Protein AF-A0A7J2JNR1-F1 (afdb_monomer_lite)

Structure (mmCIF, N/CA/C/O backbone):
data_AF-A0A7J2JNR1-F1
#
_entry.id   AF-A0A7J2JNR1-F1
#
loop_
_atom_site.group_PDB
_atom_site.id
_atom_site.type_symbol
_atom_site.label_atom_id
_atom_site.label_alt_id
_atom_site.label_comp_id
_atom_site.label_asym_id
_atom_site.label_entity_id
_atom_site.label_seq_id
_atom_site.pdbx_PDB_ins_code
_atom_site.Cartn_x
_atom_site.Cartn_y
_atom_site.Cartn_z
_atom_site.occupancy
_atom_site.B_iso_or_equiv
_atom_site.auth_seq_id
_atom_site.auth_comp_id
_atom_site.auth_asym_id
_atom_site.auth_atom_id
_atom_site.pdbx_PDB_model_num
ATOM 1 N N . MET A 1 1 ? 13.194 2.015 -17.184 1.00 61.53 1 MET A N 1
ATOM 2 C CA . MET A 1 1 ? 13.309 1.007 -16.117 1.00 61.53 1 MET A CA 1
ATOM 3 C C . MET A 1 1 ? 13.509 -0.315 -16.823 1.00 61.53 1 MET A C 1
ATOM 5 O O . MET A 1 1 ? 12.753 -0.567 -17.753 1.00 61.53 1 MET A O 1
ATOM 9 N N . ASP A 1 2 ? 14.577 -1.053 -16.532 1.00 78.88 2 ASP A N 1
ATOM 10 C CA . ASP A 1 2 ? 14.651 -2.448 -16.978 1.00 78.88 2 ASP A CA 1
ATOM 11 C C . ASP A 1 2 ? 13.823 -3.333 -16.027 1.00 78.88 2 ASP A C 1
ATOM 13 O O . ASP A 1 2 ? 13.365 -2.868 -14.978 1.00 78.88 2 ASP A O 1
ATOM 17 N N . LEU A 1 3 ? 13.562 -4.573 -16.440 1.00 82.25 3 LEU A N 1
ATOM 18 C CA . LEU A 1 3 ? 12.714 -5.510 -15.705 1.00 82.25 3 LEU A CA 1
ATOM 19 C C . LEU A 1 3 ? 13.292 -5.860 -14.319 1.00 82.25 3 LEU A C 1
ATOM 21 O O . LEU A 1 3 ? 12.541 -5.996 -13.356 1.00 82.25 3 LEU A O 1
ATOM 25 N N . GLU A 1 4 ? 14.619 -5.931 -14.205 1.00 88.12 4 GLU A N 1
ATOM 26 C CA . GLU A 1 4 ? 15.341 -6.225 -12.959 1.00 88.12 4 GLU A CA 1
ATOM 27 C C . GLU A 1 4 ? 15.133 -5.128 -11.910 1.00 88.12 4 GLU A C 1
ATOM 29 O O . GLU A 1 4 ? 14.788 -5.404 -10.761 1.00 88.12 4 GLU A O 1
ATOM 34 N N . ALA A 1 5 ? 15.248 -3.860 -12.314 1.00 89.25 5 ALA A N 1
ATOM 35 C CA . ALA A 1 5 ? 15.002 -2.725 -11.432 1.00 89.25 5 ALA A CA 1
ATOM 36 C C . ALA A 1 5 ? 13.563 -2.716 -10.891 1.00 89.25 5 ALA A C 1
ATOM 38 O O . ALA A 1 5 ? 13.325 -2.321 -9.750 1.00 89.25 5 ALA A O 1
ATOM 39 N N . MET A 1 6 ? 12.597 -3.166 -11.694 1.00 87.81 6 MET A N 1
ATOM 40 C CA . MET A 1 6 ? 11.203 -3.270 -11.273 1.00 87.81 6 MET A CA 1
ATOM 41 C C . MET A 1 6 ? 10.980 -4.421 -10.285 1.00 87.81 6 MET A C 1
ATOM 43 O O . MET A 1 6 ? 10.263 -4.237 -9.303 1.00 87.81 6 MET A O 1
ATOM 47 N N . PHE A 1 7 ? 11.604 -5.582 -10.503 1.00 91.38 7 PHE A N 1
ATOM 48 C CA . PHE A 1 7 ? 11.543 -6.689 -9.547 1.00 91.38 7 PHE A CA 1
ATOM 49 C C . PHE A 1 7 ? 12.172 -6.319 -8.204 1.00 91.38 7 PHE A C 1
ATOM 51 O O . PHE A 1 7 ? 11.536 -6.530 -7.173 1.00 91.38 7 PHE A O 1
ATOM 58 N N . SER A 1 8 ? 13.352 -5.690 -8.216 1.00 95.12 8 SER A N 1
ATOM 59 C CA . SER A 1 8 ? 13.995 -5.188 -6.996 1.00 95.12 8 SER A CA 1
ATOM 60 C C . SER A 1 8 ? 13.093 -4.198 -6.258 1.00 95.12 8 SER A C 1
ATOM 62 O O . SER A 1 8 ? 12.932 -4.305 -5.048 1.00 95.12 8 SER A O 1
ATOM 64 N N . LEU A 1 9 ? 12.436 -3.278 -6.977 1.00 93.44 9 LEU A N 1
ATOM 65 C CA . LEU A 1 9 ? 11.503 -2.325 -6.372 1.00 93.44 9 LEU A CA 1
ATOM 66 C C . LEU A 1 9 ? 10.315 -3.026 -5.694 1.00 93.44 9 LEU A C 1
ATOM 68 O O . LEU A 1 9 ? 9.947 -2.667 -4.576 1.00 93.44 9 LEU A O 1
ATOM 72 N N . ILE A 1 10 ? 9.706 -4.011 -6.362 1.00 94.38 10 ILE A N 1
ATOM 73 C CA . ILE A 1 10 ? 8.586 -4.786 -5.806 1.00 94.38 10 ILE A CA 1
ATOM 74 C C . ILE A 1 10 ? 9.036 -5.556 -4.561 1.00 94.38 10 ILE A C 1
ATOM 76 O O . ILE A 1 10 ? 8.320 -5.575 -3.558 1.00 94.38 10 ILE A O 1
ATOM 80 N N . GLU A 1 11 ? 10.211 -6.184 -4.612 1.00 96.94 11 GLU A N 1
ATOM 81 C CA . GLU A 1 11 ? 10.769 -6.937 -3.491 1.00 96.94 11 GLU A CA 1
ATOM 82 C C . GLU A 1 11 ? 11.036 -6.028 -2.285 1.00 96.94 11 GLU A C 1
ATOM 84 O O . GLU A 1 11 ? 10.598 -6.331 -1.172 1.00 96.94 11 GLU A O 1
ATOM 89 N N . ASP A 1 12 ? 11.687 -4.886 -2.504 1.00 97.31 12 ASP A N 1
ATOM 90 C CA . ASP A 1 12 ? 11.992 -3.915 -1.453 1.00 97.31 12 ASP A CA 1
ATOM 91 C C . ASP A 1 12 ? 10.714 -3.354 -0.819 1.00 97.31 12 ASP A C 1
ATOM 93 O O . ASP A 1 12 ? 10.603 -3.250 0.408 1.00 97.31 12 ASP A O 1
ATOM 97 N N . ASN A 1 13 ? 9.708 -3.050 -1.641 1.00 96.31 13 ASN A N 1
ATOM 98 C CA . ASN A 1 13 ? 8.399 -2.619 -1.164 1.00 96.31 13 ASN A CA 1
ATOM 99 C C . ASN A 1 13 ? 7.721 -3.692 -0.311 1.00 96.31 13 ASN A C 1
ATOM 101 O O . ASN A 1 13 ? 7.265 -3.389 0.797 1.00 96.31 13 ASN A O 1
ATOM 105 N N . ALA A 1 14 ? 7.705 -4.942 -0.780 1.00 95.88 14 ALA A N 1
ATOM 106 C CA . ALA A 1 14 ? 7.107 -6.052 -0.051 1.00 95.88 14 ALA A CA 1
ATOM 107 C C . ALA A 1 14 ? 7.801 -6.280 1.298 1.00 95.88 14 ALA A C 1
ATOM 109 O O . ALA A 1 14 ? 7.124 -6.481 2.306 1.00 95.88 14 ALA A O 1
ATOM 110 N N . ARG A 1 15 ? 9.135 -6.173 1.348 1.00 96.75 15 ARG A N 1
ATOM 111 C CA . ARG A 1 15 ? 9.917 -6.272 2.592 1.00 96.75 15 ARG A CA 1
ATOM 112 C C . ARG A 1 15 ? 9.607 -5.145 3.577 1.00 96.75 15 ARG A C 1
ATOM 114 O O . ARG A 1 15 ? 9.569 -5.390 4.779 1.00 96.75 15 ARG A O 1
ATOM 121 N N . ARG A 1 16 ? 9.410 -3.920 3.085 1.00 95.81 16 ARG A N 1
ATOM 122 C CA . ARG A 1 16 ? 9.218 -2.725 3.922 1.00 95.81 16 ARG A CA 1
ATOM 123 C C . ARG A 1 16 ? 7.781 -2.542 4.405 1.00 95.81 16 ARG A C 1
ATOM 125 O O . ARG A 1 16 ? 7.574 -2.099 5.527 1.00 95.81 16 ARG A O 1
ATOM 132 N N . THR A 1 17 ? 6.806 -2.854 3.557 1.00 94.19 17 THR A N 1
ATOM 133 C CA . THR A 1 17 ? 5.397 -2.456 3.746 1.00 94.19 17 THR A CA 1
ATOM 134 C C . THR A 1 17 ? 4.413 -3.621 3.677 1.00 94.19 17 THR A C 1
ATOM 136 O O . THR A 1 17 ? 3.202 -3.415 3.727 1.00 94.19 17 THR A O 1
ATOM 139 N N . TRP A 1 18 ? 4.913 -4.854 3.541 1.00 92.50 18 TRP A N 1
ATOM 140 C CA . TRP A 1 18 ? 4.097 -6.065 3.397 1.00 92.50 18 TRP A CA 1
ATOM 141 C C . TRP A 1 18 ? 3.152 -6.049 2.188 1.00 92.50 18 TRP A C 1
ATOM 143 O O . TRP A 1 18 ? 2.200 -6.824 2.122 1.00 92.50 18 TRP A O 1
ATOM 153 N N . ASN A 1 19 ? 3.427 -5.193 1.202 1.00 93.94 19 ASN A N 1
ATOM 154 C CA . ASN A 1 19 ? 2.717 -5.151 -0.067 1.00 93.94 19 ASN A CA 1
ATOM 155 C C . ASN A 1 19 ? 3.660 -4.741 -1.215 1.00 93.94 19 ASN A C 1
ATOM 157 O O . ASN A 1 19 ? 4.639 -4.031 -0.985 1.00 93.94 19 ASN A O 1
ATOM 161 N N . PRO A 1 20 ? 3.383 -5.167 -2.461 1.00 94.12 20 PRO A N 1
ATOM 162 C CA . PRO A 1 20 ? 4.299 -4.964 -3.587 1.00 94.12 20 PRO A CA 1
ATOM 163 C C . PRO A 1 20 ? 4.371 -3.509 -4.073 1.00 94.12 20 PRO A C 1
ATOM 165 O O . PRO A 1 20 ? 5.275 -3.156 -4.830 1.00 94.12 20 PRO A O 1
ATOM 168 N N . LEU A 1 21 ? 3.421 -2.663 -3.663 1.00 94.62 21 LEU A N 1
ATOM 169 C CA . LEU A 1 21 ? 3.286 -1.291 -4.157 1.00 94.62 21 LEU A CA 1
ATOM 170 C C . LEU A 1 21 ? 3.910 -0.250 -3.221 1.00 94.62 21 LEU A C 1
ATOM 172 O O . LEU A 1 21 ? 3.994 0.918 -3.588 1.00 94.62 21 LEU A O 1
ATOM 176 N N . GLY A 1 22 ? 4.380 -0.656 -2.038 1.00 94.19 22 GLY A N 1
ATOM 177 C CA . GLY A 1 22 ? 5.020 0.257 -1.093 1.00 94.19 22 GLY A CA 1
ATOM 178 C C . GLY A 1 22 ? 4.034 1.130 -0.317 1.00 94.19 22 GLY A C 1
ATOM 179 O O . GLY A 1 22 ? 4.448 2.166 0.201 1.00 94.19 22 GLY A O 1
ATOM 180 N N . VAL A 1 23 ? 2.753 0.744 -0.264 1.00 94.56 23 VAL A N 1
ATOM 181 C CA . VAL A 1 23 ? 1.683 1.490 0.416 1.00 94.56 23 VAL A CA 1
ATOM 182 C C . VAL A 1 23 ? 1.835 1.345 1.929 1.00 94.56 23 VAL A C 1
ATOM 184 O O . VAL A 1 23 ? 1.932 0.236 2.442 1.00 94.56 23 VAL A O 1
ATOM 187 N N . GLU A 1 24 ? 1.857 2.453 2.661 1.00 93.19 24 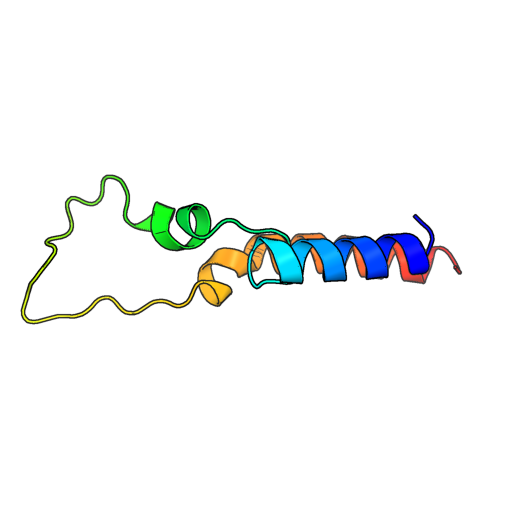GLU A N 1
ATOM 188 C CA . GLU A 1 24 ? 1.967 2.424 4.121 1.00 93.19 24 GLU A CA 1
ATOM 189 C C . GLU A 1 24 ? 0.637 2.008 4.765 1.00 93.19 24 GLU A C 1
ATOM 191 O O . GLU A 1 24 ? -0.438 2.395 4.303 1.00 93.19 24 GLU A O 1
ATOM 196 N N . GLU A 1 25 ? 0.687 1.305 5.900 1.00 90.06 25 GLU A N 1
ATOM 197 C CA . GLU A 1 25 ? -0.512 0.856 6.633 1.00 90.06 25 GLU A CA 1
ATOM 198 C C . GLU A 1 25 ? -1.476 2.013 6.946 1.00 90.06 25 GLU A C 1
ATOM 200 O O . GLU A 1 25 ? -2.696 1.871 6.856 1.00 90.06 25 GLU A O 1
ATOM 205 N N . LYS A 1 26 ? -0.932 3.200 7.241 1.00 91.69 26 LYS A N 1
ATOM 206 C CA . LYS A 1 26 ? -1.730 4.407 7.483 1.00 91.69 26 LYS A CA 1
ATOM 207 C C . LYS A 1 26 ? -2.615 4.770 6.285 1.00 91.69 26 LYS A C 1
ATOM 209 O O . LYS A 1 26 ? -3.748 5.199 6.473 1.00 91.69 26 LYS A O 1
ATOM 214 N N . GLN A 1 27 ? -2.138 4.586 5.056 1.00 92.19 27 GLN A N 1
ATOM 215 C CA . GLN A 1 27 ? -2.927 4.879 3.855 1.00 92.19 27 GLN A CA 1
ATOM 216 C C . GLN A 1 27 ? -4.109 3.907 3.716 1.00 92.19 27 GLN A C 1
ATOM 218 O O . GLN A 1 27 ? -5.182 4.305 3.270 1.00 92.19 27 GLN A O 1
ATOM 223 N N . CYS A 1 28 ? -3.961 2.664 4.188 1.00 92.12 28 CYS A N 1
ATOM 224 C CA . CYS A 1 28 ? -5.044 1.680 4.215 1.00 92.12 28 CYS A CA 1
ATOM 225 C C . CYS A 1 28 ? -6.200 2.074 5.158 1.00 92.12 28 CYS A C 1
ATOM 227 O O . CYS A 1 28 ? -7.326 1.613 4.970 1.00 92.12 28 CYS A O 1
ATOM 229 N N . SER A 1 29 ? -5.941 2.886 6.190 1.00 91.75 29 SER A N 1
ATOM 230 C CA . SER A 1 29 ? -6.917 3.267 7.225 1.00 91.75 29 SER A CA 1
ATOM 231 C C . SER A 1 29 ? -7.359 4.735 7.170 1.00 91.75 29 SER A C 1
ATOM 233 O O . SER A 1 29 ? -8.352 5.091 7.804 1.00 91.75 29 SER A O 1
ATOM 235 N N . GLN A 1 30 ? -6.703 5.568 6.353 1.00 92.75 30 GLN A N 1
ATOM 236 C CA . GLN A 1 30 ? -6.992 7.002 6.193 1.00 92.75 30 GLN A CA 1
ATOM 237 C C . GLN A 1 30 ? -8.444 7.330 5.837 1.00 92.75 30 GLN A C 1
ATOM 239 O O . GLN A 1 30 ? -8.938 8.395 6.192 1.00 92.75 30 GLN A O 1
ATOM 244 N N . TRP A 1 31 ? -9.153 6.416 5.175 1.00 91.69 31 TRP A N 1
ATOM 245 C CA . TRP A 1 31 ? -10.569 6.589 4.838 1.00 91.69 31 TRP A CA 1
ATOM 246 C C . TRP A 1 31 ? -11.461 6.852 6.065 1.00 91.69 31 TRP A C 1
ATOM 248 O O . TRP A 1 31 ? -12.534 7.432 5.920 1.00 91.69 31 TRP A O 1
ATOM 258 N N . ALA A 1 32 ? -11.041 6.415 7.257 1.00 92.00 32 ALA A N 1
ATOM 259 C CA . ALA A 1 32 ? -11.779 6.600 8.501 1.00 92.00 32 ALA A CA 1
ATOM 260 C C . ALA A 1 32 ? -11.523 7.967 9.165 1.00 92.00 32 ALA A C 1
ATOM 262 O O . ALA A 1 32 ? -12.272 8.367 10.063 1.00 92.00 32 ALA A O 1
ATOM 263 N N . GLU A 1 33 ? -10.473 8.687 8.756 1.00 92.62 33 GLU A N 1
ATOM 264 C CA . GLU A 1 33 ? -10.105 9.973 9.347 1.00 92.62 33 GLU A CA 1
ATOM 265 C C . GLU A 1 33 ? -11.233 11.005 9.141 1.00 92.62 33 GLU A C 1
ATOM 267 O O . GLU A 1 33 ? -11.770 11.173 8.049 1.00 92.62 33 GLU A O 1
ATOM 272 N N . GLY A 1 34 ? -11.626 11.698 10.214 1.00 95.06 34 GLY A N 1
ATOM 273 C CA . GLY A 1 34 ? -12.673 12.730 10.175 1.00 95.06 34 GLY A CA 1
ATOM 274 C C . GLY A 1 34 ? -14.120 12.219 10.196 1.00 95.06 34 GLY A C 1
ATOM 275 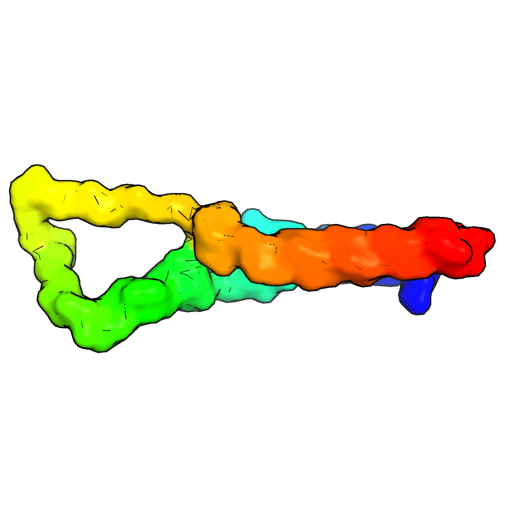O O . GLY A 1 34 ? -15.038 13.031 10.298 1.00 95.06 34 GLY A O 1
ATOM 276 N N . LEU A 1 35 ? -14.348 10.901 10.172 1.00 93.88 35 LEU A N 1
ATOM 277 C CA . LEU A 1 35 ? -15.697 10.318 10.222 1.00 93.88 35 LEU A CA 1
ATOM 278 C C . LEU A 1 35 ? -16.273 10.183 11.645 1.00 93.88 35 LEU A C 1
ATOM 280 O O . LEU A 1 35 ? -17.430 9.798 11.794 1.00 93.88 35 LEU A O 1
ATOM 284 N N . ASN A 1 36 ? -15.493 10.500 12.688 1.00 93.25 36 ASN A N 1
ATOM 285 C CA . ASN A 1 36 ? -15.875 10.352 14.103 1.00 93.25 36 ASN A CA 1
ATOM 286 C C . ASN A 1 36 ? -16.432 8.952 14.441 1.00 93.25 36 ASN A C 1
ATOM 288 O O . ASN A 1 36 ? -17.386 8.819 15.210 1.00 93.25 36 ASN A O 1
ATOM 292 N N . LEU A 1 37 ? -15.854 7.907 13.840 1.00 91.94 37 LEU A N 1
ATOM 293 C CA . LEU A 1 37 ? -16.279 6.526 14.061 1.00 91.94 37 LEU A CA 1
ATOM 294 C C . LEU A 1 37 ? -15.919 6.073 15.485 1.00 91.94 37 LEU A C 1
ATOM 296 O O . LEU A 1 37 ? -14.802 6.333 15.940 1.00 91.94 37 LEU A O 1
ATOM 300 N N . PRO A 1 38 ? -16.829 5.385 16.196 1.00 92.06 38 PRO A N 1
ATOM 301 C CA . PRO A 1 38 ? -16.530 4.858 17.518 1.00 92.06 38 PRO A CA 1
ATOM 302 C C . PRO A 1 38 ? -15.586 3.652 17.421 1.00 92.06 38 PRO A C 1
ATOM 304 O O . PRO A 1 38 ? -15.713 2.822 16.524 1.00 92.06 38 PRO A O 1
ATOM 307 N N . GLU A 1 39 ? -14.682 3.500 18.392 1.00 88.88 39 GLU A N 1
ATOM 308 C CA . GLU A 1 39 ? -13.783 2.333 18.469 1.00 88.88 39 GLU A CA 1
ATOM 309 C C . GLU A 1 39 ? -14.526 1.016 18.762 1.00 88.88 39 GLU A C 1
ATOM 311 O O . GLU A 1 39 ? -13.986 -0.070 18.553 1.00 88.88 39 GLU A O 1
ATOM 316 N N . LYS A 1 40 ? -15.752 1.099 19.297 1.00 94.31 40 LYS A N 1
ATOM 317 C CA . LYS A 1 40 ? -16.576 -0.045 19.711 1.00 94.31 40 LYS A CA 1
ATOM 318 C C . LYS A 1 40 ? -18.043 0.186 19.357 1.00 94.31 40 LYS A C 1
ATOM 320 O O . LYS A 1 4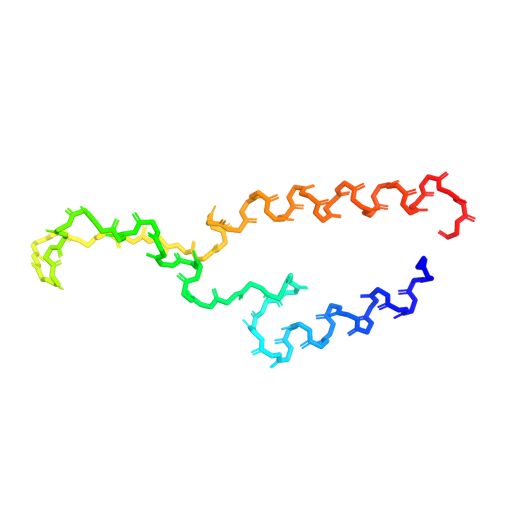0 ? -18.530 1.311 19.437 1.00 94.31 40 LYS A O 1
ATOM 325 N N . GLY A 1 41 ? -18.756 -0.891 19.047 1.00 94.38 41 GLY A N 1
ATOM 326 C CA . GLY A 1 41 ? -20.194 -0.882 18.791 1.00 94.38 41 GLY A CA 1
ATOM 327 C C . GLY A 1 41 ? -20.694 -2.257 18.361 1.00 94.38 41 GLY A C 1
ATOM 328 O O . GLY A 1 41 ? -19.911 -3.198 18.246 1.00 94.38 41 GLY A O 1
ATOM 329 N N . ASP A 1 42 ? -21.994 -2.357 18.098 1.00 96.94 42 ASP A N 1
ATOM 330 C CA . ASP A 1 42 ? -22.629 -3.611 17.663 1.00 96.94 42 ASP A CA 1
ATOM 331 C C . ASP A 1 42 ? -22.265 -3.991 16.217 1.00 96.94 42 ASP A C 1
ATOM 333 O O . ASP A 1 42 ? -22.440 -5.136 15.801 1.00 96.94 42 ASP A O 1
ATOM 337 N N . TYR A 1 43 ? -21.740 -3.030 15.451 1.00 93.75 43 TYR A N 1
ATOM 338 C CA . TYR A 1 43 ? -21.383 -3.186 14.046 1.00 93.75 43 TYR A CA 1
ATOM 339 C C . TYR A 1 43 ? -19.882 -2.987 13.841 1.00 93.75 43 TYR A C 1
ATOM 341 O O . TYR A 1 43 ? -19.315 -1.973 14.250 1.00 93.75 43 TYR A O 1
ATOM 349 N N . LEU A 1 44 ? -19.253 -3.943 13.155 1.00 90.75 44 LEU A N 1
ATOM 350 C CA . LEU A 1 44 ? -17.860 -3.866 12.728 1.00 90.75 44 LEU A CA 1
ATOM 351 C C . LEU A 1 44 ? -17.793 -3.394 11.274 1.00 90.75 44 LEU A C 1
ATOM 353 O O . LEU A 1 44 ? -18.293 -4.068 10.372 1.00 90.75 44 LEU A O 1
ATOM 357 N N . LEU A 1 45 ? -17.122 -2.268 11.038 1.00 88.62 45 LEU A N 1
ATOM 358 C CA . LEU A 1 45 ? -16.722 -1.868 9.693 1.00 88.62 45 LEU A CA 1
ATOM 359 C C . LEU A 1 45 ? -15.453 -2.632 9.321 1.00 88.62 45 LEU A C 1
ATOM 361 O O . LEU A 1 45 ? -14.366 -2.335 9.811 1.00 88.62 45 LEU A O 1
ATOM 365 N N . TYR A 1 46 ? -15.608 -3.645 8.475 1.00 86.19 46 TYR A N 1
ATOM 366 C CA . TYR A 1 46 ? -14.502 -4.464 8.002 1.00 86.19 46 TYR A CA 1
ATOM 367 C C . TYR A 1 46 ? -14.116 -4.064 6.578 1.00 86.19 46 TYR A C 1
ATOM 369 O O . TYR A 1 46 ? -14.929 -4.140 5.659 1.00 86.19 46 TYR A O 1
ATOM 377 N N . THR A 1 47 ? -12.862 -3.657 6.398 1.00 89.00 47 THR A N 1
ATOM 378 C CA . THR A 1 47 ? -12.253 -3.429 5.085 1.00 89.00 47 THR A CA 1
ATOM 379 C C . THR A 1 47 ? -10.822 -3.954 5.082 1.00 89.00 47 THR A C 1
ATOM 381 O O . THR A 1 47 ? -10.158 -3.979 6.118 1.00 89.00 47 THR A O 1
ATOM 384 N N . GLY A 1 48 ? -10.354 -4.397 3.918 1.00 88.94 48 GLY A N 1
ATOM 385 C CA . GLY A 1 48 ? -8.970 -4.808 3.709 1.00 88.94 48 GLY A CA 1
ATOM 386 C C . GLY A 1 48 ? -8.185 -3.722 2.983 1.00 88.94 48 GLY A C 1
ATOM 387 O O . GLY A 1 48 ? -8.740 -3.021 2.137 1.00 88.94 48 GLY A O 1
ATOM 388 N N . CYS A 1 49 ? -6.876 -3.631 3.242 1.00 91.56 49 CYS A N 1
ATOM 389 C CA . CYS A 1 49 ? -6.025 -2.658 2.549 1.00 91.56 49 CYS A CA 1
ATOM 390 C C . CYS A 1 49 ? -6.100 -2.798 1.017 1.00 91.56 49 CYS A C 1
ATOM 392 O O . CYS A 1 49 ? -6.096 -1.795 0.316 1.00 91.56 49 CYS A O 1
ATOM 394 N N . LEU A 1 50 ? -6.293 -4.019 0.496 1.00 91.94 50 LEU A N 1
ATOM 395 C CA . LEU A 1 50 ? -6.463 -4.267 -0.942 1.00 91.94 50 LEU A CA 1
ATOM 396 C C . LEU A 1 50 ? -7.574 -3.427 -1.587 1.00 91.94 50 LEU A C 1
ATOM 398 O O . LEU A 1 50 ? -7.412 -3.015 -2.730 1.00 91.94 50 LEU A O 1
ATOM 402 N N . TYR A 1 51 ? -8.674 -3.152 -0.873 1.00 92.19 51 TYR A N 1
ATOM 403 C CA . TYR A 1 51 ? -9.743 -2.302 -1.403 1.00 92.19 51 TYR A CA 1
ATOM 404 C C . TYR A 1 51 ? -9.270 -0.851 -1.558 1.00 92.19 51 TYR A C 1
ATOM 406 O O . TYR A 1 51 ? -9.545 -0.212 -2.569 1.00 92.19 51 TYR A O 1
ATOM 414 N N . GLN A 1 52 ? -8.478 -0.364 -0.602 1.00 92.12 52 GLN A N 1
ATOM 415 C CA . GLN A 1 52 ? -7.933 0.994 -0.651 1.00 92.12 52 GLN A CA 1
ATOM 416 C C . GLN A 1 52 ? -6.761 1.142 -1.618 1.00 92.12 52 GLN A C 1
ATOM 418 O O . GLN A 1 52 ? -6.534 2.232 -2.126 1.00 92.12 52 GLN A O 1
ATOM 423 N N . MET A 1 53 ? -6.075 0.045 -1.938 1.00 94.56 53 MET A N 1
ATOM 424 C CA . MET A 1 53 ? -4.990 0.010 -2.921 1.00 94.56 53 MET A CA 1
ATOM 425 C C . MET A 1 53 ? -5.470 -0.054 -4.378 1.00 94.56 53 MET A C 1
ATOM 427 O O . MET A 1 53 ? -4.634 -0.044 -5.279 1.00 94.56 53 MET A O 1
ATOM 431 N N . VAL A 1 54 ? -6.778 -0.146 -4.652 1.00 94.44 54 VAL A N 1
ATOM 432 C CA . VAL A 1 54 ? -7.297 -0.254 -6.032 1.00 94.44 54 VAL A CA 1
ATOM 433 C C . VAL A 1 54 ? -6.728 0.830 -6.968 1.00 94.44 54 VAL A C 1
ATOM 435 O O . VAL A 1 54 ? -6.233 0.456 -8.033 1.00 94.44 54 VAL A O 1
ATOM 438 N N . PRO A 1 55 ? -6.687 2.128 -6.597 1.00 93.38 55 PRO A N 1
ATOM 439 C CA . PRO A 1 55 ? -6.119 3.163 -7.464 1.00 93.38 55 PRO A CA 1
ATOM 440 C C . PRO A 1 55 ? -4.624 2.956 -7.757 1.00 93.38 55 PRO A C 1
ATOM 442 O O . PRO A 1 55 ? -4.174 3.154 -8.888 1.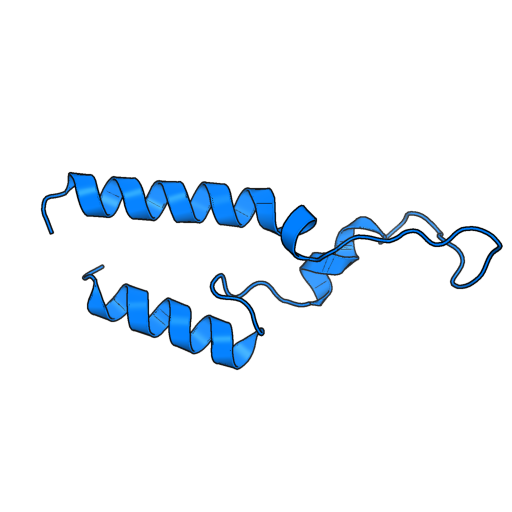00 93.38 55 PRO A O 1
ATOM 445 N N . ASP A 1 56 ? -3.851 2.515 -6.761 1.00 93.56 56 ASP A N 1
ATOM 446 C CA . ASP A 1 56 ? -2.419 2.238 -6.915 1.00 93.56 56 ASP A CA 1
ATOM 447 C C . ASP A 1 56 ? -2.178 1.029 -7.827 1.00 93.56 56 ASP A C 1
ATOM 449 O O . ASP A 1 56 ? -1.281 1.048 -8.672 1.00 93.56 56 ASP A O 1
ATOM 453 N N . ILE A 1 57 ? -3.009 -0.013 -7.706 1.00 94.75 57 ILE A N 1
ATOM 454 C CA . ILE A 1 57 ? -2.963 -1.207 -8.561 1.00 94.75 57 ILE A CA 1
ATOM 455 C C . ILE A 1 57 ? -3.245 -0.832 -10.018 1.00 94.75 57 ILE A C 1
ATOM 457 O O . ILE A 1 57 ? -2.553 -1.309 -10.924 1.00 94.75 57 ILE A O 1
ATOM 461 N N . GLU A 1 58 ? -4.236 0.025 -10.264 1.00 96.56 58 GLU A N 1
ATOM 462 C CA . GLU A 1 58 ? -4.563 0.508 -11.609 1.00 96.56 58 GLU A CA 1
ATOM 463 C C . GLU A 1 58 ? -3.409 1.317 -12.211 1.00 96.56 58 GLU A C 1
ATOM 465 O O . GLU A 1 58 ? -3.005 1.072 -13.355 1.00 96.56 58 GLU A O 1
AT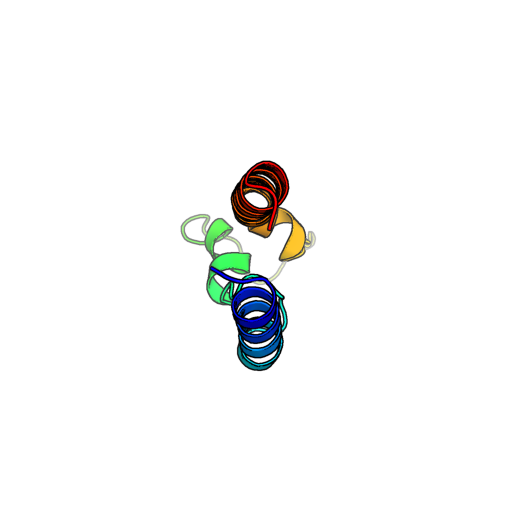OM 470 N N . ALA A 1 59 ? -2.824 2.229 -11.429 1.00 93.69 59 ALA A N 1
ATOM 471 C CA . ALA A 1 59 ? -1.670 3.019 -11.843 1.00 93.69 59 ALA A CA 1
ATOM 472 C C . ALA A 1 59 ? -0.459 2.129 -12.169 1.00 93.69 59 ALA A C 1
ATOM 474 O O . ALA A 1 59 ? 0.140 2.262 -13.243 1.00 93.69 59 ALA A O 1
ATOM 475 N N . PHE A 1 60 ? -0.135 1.180 -11.288 1.00 92.44 60 PHE A N 1
ATOM 476 C CA . PHE A 1 60 ? 0.974 0.248 -11.473 1.00 92.44 60 PHE A CA 1
ATOM 477 C C . PHE A 1 60 ? 0.767 -0.652 -12.697 1.00 92.44 60 PHE A C 1
ATOM 479 O O . PHE A 1 60 ? 1.661 -0.791 -13.532 1.00 92.44 60 PHE A O 1
ATOM 486 N N . SER A 1 61 ? -0.447 -1.172 -12.886 1.00 93.00 61 SER A N 1
ATOM 487 C CA . SER A 1 61 ? -0.819 -1.949 -14.076 1.00 93.00 61 SER A CA 1
ATOM 488 C C . SER A 1 61 ? -0.653 -1.142 -15.368 1.00 93.00 61 SER A C 1
ATOM 490 O O . SER A 1 61 ? -0.247 -1.677 -16.400 1.00 93.00 61 SER A O 1
ATOM 492 N N . GLY A 1 62 ? -0.938 0.163 -15.330 1.00 93.12 62 GLY A N 1
ATOM 493 C CA . GLY A 1 62 ? -0.692 1.068 -16.451 1.00 93.12 62 GLY A CA 1
ATOM 494 C C . GLY A 1 62 ? 0.795 1.233 -16.783 1.00 93.12 62 GLY A C 1
ATOM 495 O O . GLY A 1 62 ? 1.148 1.331 -17.960 1.00 93.12 62 GLY A O 1
ATOM 496 N N . ILE A 1 63 ? 1.671 1.240 -15.774 1.00 88.94 63 ILE A N 1
ATOM 497 C CA . ILE A 1 63 ? 3.129 1.276 -15.966 1.00 88.94 63 ILE A CA 1
ATOM 498 C C . ILE A 1 63 ? 3.613 -0.028 -16.606 1.00 88.94 63 ILE A C 1
ATOM 500 O O . ILE A 1 63 ? 4.336 0.033 -17.601 1.00 88.94 63 ILE A O 1
ATOM 504 N N . LEU A 1 64 ? 3.164 -1.182 -16.100 1.00 88.06 64 LEU A N 1
ATOM 505 C CA . LEU A 1 64 ? 3.511 -2.500 -16.648 1.00 88.06 64 LEU A CA 1
ATOM 506 C C . LEU A 1 64 ? 3.164 -2.606 -18.136 1.00 88.06 64 LEU A C 1
ATOM 508 O O . LEU A 1 64 ? 4.034 -2.895 -18.952 1.00 88.06 64 LEU A O 1
ATOM 512 N N . LYS A 1 65 ? 1.931 -2.243 -18.511 1.00 91.12 65 LYS A N 1
ATOM 513 C CA . LYS A 1 65 ? 1.489 -2.247 -19.916 1.00 91.12 65 LYS A CA 1
ATOM 514 C C . LYS A 1 65 ? 2.362 -1.370 -20.816 1.00 91.12 65 LYS A C 1
ATOM 516 O O . LYS A 1 65 ? 2.630 -1.723 -21.962 1.00 91.12 65 LYS A O 1
ATOM 521 N N . LYS A 1 66 ? 2.800 -0.207 -20.319 1.00 88.44 66 LYS A N 1
ATOM 522 C CA . LYS A 1 66 ? 3.694 0.681 -21.077 1.00 88.44 66 LYS A CA 1
ATOM 523 C C . LYS A 1 66 ? 5.069 0.050 -21.271 1.00 88.44 66 LYS A C 1
ATOM 525 O O . LYS A 1 66 ? 5.587 0.120 -22.382 1.00 88.44 66 LYS A O 1
ATOM 530 N N . LEU A 1 67 ? 5.631 -0.574 -20.235 1.00 85.00 67 LEU A N 1
ATOM 531 C CA . LEU A 1 67 ? 6.918 -1.268 -20.326 1.00 85.00 67 LEU A CA 1
ATOM 532 C C . LEU A 1 67 ? 6.858 -2.400 -21.361 1.00 85.00 67 LEU A C 1
ATOM 534 O O . LEU A 1 67 ? 7.654 -2.389 -22.299 1.00 85.00 67 LEU A O 1
ATOM 538 N N . GLU A 1 68 ? 5.844 -3.263 -21.281 1.00 84.50 68 GLU A N 1
ATOM 539 C CA . GLU A 1 68 ? 5.607 -4.340 -22.255 1.00 84.50 68 GLU A CA 1
ATOM 540 C C . GLU A 1 68 ? 5.490 -3.806 -23.693 1.00 84.50 68 GLU A C 1
ATOM 542 O O . GLU A 1 68 ? 6.080 -4.350 -24.627 1.00 84.50 68 GLU A O 1
ATOM 547 N N . SER A 1 69 ? 4.779 -2.687 -23.888 1.00 84.19 69 SER A N 1
ATOM 548 C CA . SER A 1 69 ? 4.606 -2.080 -25.216 1.00 84.19 69 SER A CA 1
ATOM 549 C C . SER A 1 69 ? 5.895 -1.505 -25.815 1.00 84.19 69 SER A C 1
ATOM 551 O O . SER A 1 69 ? 5.987 -1.340 -27.031 1.00 84.19 69 SER A O 1
ATOM 553 N N . THR A 1 70 ? 6.898 -1.202 -24.983 1.00 79.75 70 THR A N 1
ATOM 554 C CA . THR A 1 70 ? 8.188 -0.659 -25.436 1.00 79.75 70 THR A CA 1
ATOM 555 C C . THR A 1 70 ? 9.187 -1.725 -25.902 1.00 79.75 70 THR A C 1
ATOM 557 O O . THR A 1 70 ? 10.302 -1.372 -26.284 1.00 79.75 70 THR A O 1
ATOM 560 N N . GLY A 1 71 ? 8.795 -3.006 -25.941 1.00 61.22 71 GLY A N 1
ATOM 561 C CA . GLY A 1 71 ? 9.607 -4.087 -26.513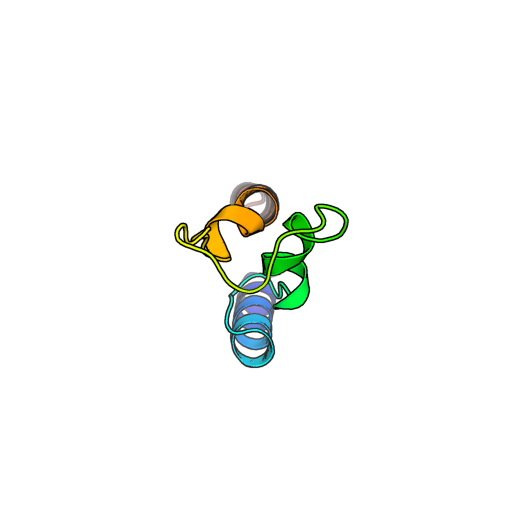 1.00 61.22 71 GLY A CA 1
ATOM 562 C C . GLY A 1 71 ? 10.873 -4.418 -25.716 1.00 61.22 71 GLY A C 1
ATOM 563 O O . GLY A 1 71 ? 11.847 -4.894 -26.301 1.00 61.22 71 GLY A O 1
ATOM 564 N N . ARG A 1 72 ? 10.871 -4.134 -24.410 1.00 53.22 72 ARG A N 1
ATOM 565 C CA . ARG A 1 72 ? 11.865 -4.617 -23.444 1.00 53.22 72 ARG A CA 1
ATOM 566 C C . ARG A 1 72 ? 11.235 -5.634 -22.514 1.00 53.22 72 ARG A C 1
ATOM 568 O O . ARG A 1 72 ? 10.059 -5.416 -22.153 1.00 53.22 72 ARG A O 1
#

Secondary structure (DSSP, 8-state):
--HHHHHHHHHHHHHHHSSTT---HHHHHGGGTTS---SS-S------HHHHTHHHHHHHHHHHHHHHHTT-

Foldseek 3Di:
DDPVVLVVQQVVLCVPDVGSLVDHPCLLVVVCPPVPDDPDDPDDDDDDSVVSCVVVVVVVVVVVVVVVVVVD

Sequence (72 aa):
MDLEAMFSLIEDNARRTWNPLGVEEKQCSQWAEGLNLPEKGDYLLYTGCLYQMVPDIEAFSGILKKLESTGR

Radius of gyration: 16.41 Å; chains: 1; bounding box: 38×20×46 Å

pLDDT: mean 90.4, std 7.65, range [53.22, 97.31]